Protein AF-A0A368XNZ1-F1 (afdb_monomer_lite)

Sequence (122 aa):
MHVYIKQGTYFLINVLLCTILFFIFSESITLVGFIDTIFYIGLLYFCIGLLWLVIRGQFFDVMVFSFRRVTSKMSKSKAWMERFEEKKLPSELTEKKTMQFFLIQGLLLLLLMLLLFIIYYS

InterPro domains:
  IPR025007 Domain of unknown function DUF3899 [PF13038] (35-116)

Secondary structure (DSSP, 8-state):
-HHHHHHHHHHHHHHHHHHHHHHHH-SS--HHHHHHHHHHHHHHHHHHHHHHHHHHTTHHHHHHHHHHHHHHHH---HHHHHHHHSSPPTTTTS-HHHHHHHHHHHHHHHHHHHHHHHHHH-

Radius of gyration: 21.12 Å; cha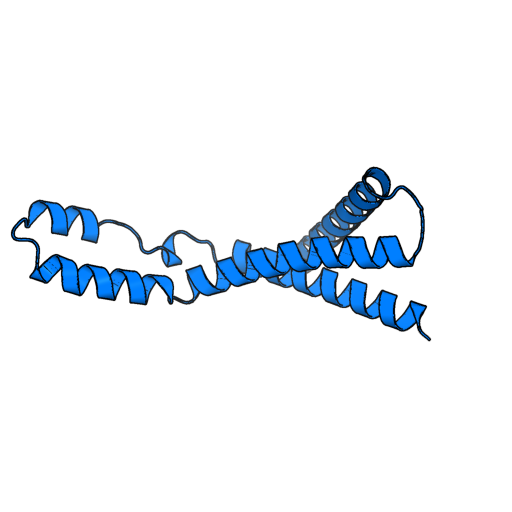ins: 1; bounding box: 46×32×63 Å

Organism: NCBI:txid930114

Structure (mmCIF, N/CA/C/O backbone):
data_AF-A0A368XNZ1-F1
#
_entry.id   AF-A0A368XNZ1-F1
#
loop_
_atom_site.group_PDB
_atom_site.id
_atom_site.type_symbol
_atom_site.label_atom_id
_atom_site.label_alt_id
_atom_site.label_comp_id
_atom_site.label_asym_id
_atom_site.label_entity_id
_atom_site.label_seq_id
_atom_site.pdbx_PDB_ins_code
_atom_site.Cartn_x
_atom_site.Cartn_y
_atom_site.Cartn_z
_atom_site.occupancy
_atom_site.B_iso_or_equiv
_atom_site.auth_seq_id
_atom_site.auth_comp_id
_atom_site.auth_asym_id
_atom_site.auth_atom_id
_atom_site.pdbx_PDB_model_num
ATOM 1 N N . MET A 1 1 ? -13.650 19.512 -12.803 1.00 46.53 1 MET A N 1
ATOM 2 C CA . MET A 1 1 ? -12.337 19.503 -13.493 1.00 46.53 1 MET A CA 1
ATOM 3 C C . MET A 1 1 ? -11.135 19.531 -12.533 1.00 46.53 1 MET A C 1
ATOM 5 O O . MET A 1 1 ? -10.233 18.729 -12.712 1.00 46.53 1 MET A O 1
ATOM 9 N N . HIS A 1 2 ? -11.133 20.340 -11.461 1.00 44.78 2 HIS A N 1
ATOM 10 C CA . HIS A 1 2 ? -9.990 20.462 -10.525 1.00 44.78 2 HIS A CA 1
ATOM 11 C C . HIS A 1 2 ? -9.580 19.198 -9.732 1.00 44.78 2 HIS A C 1
ATOM 13 O O . HIS A 1 2 ? -8.426 19.083 -9.324 1.00 44.78 2 HIS A O 1
ATOM 19 N N . VAL A 1 3 ? -10.493 18.249 -9.493 1.00 52.78 3 VAL A N 1
ATOM 20 C CA . VAL A 1 3 ? -10.201 17.037 -8.697 1.00 52.78 3 VAL A CA 1
ATOM 21 C C . VAL A 1 3 ? -9.351 16.024 -9.477 1.00 52.78 3 VAL A C 1
ATOM 23 O O . VAL A 1 3 ? -8.478 15.387 -8.893 1.00 52.78 3 VAL A O 1
ATOM 26 N N . TYR A 1 4 ? -9.538 15.930 -10.797 1.00 53.81 4 TYR A N 1
ATOM 27 C CA . TYR A 1 4 ? -8.815 14.979 -11.652 1.00 53.81 4 TYR A CA 1
ATOM 28 C C . TYR A 1 4 ? -7.344 15.364 -11.853 1.00 53.81 4 TYR A C 1
ATOM 30 O O . TYR A 1 4 ? -6.478 14.496 -11.836 1.00 53.81 4 TYR A O 1
ATOM 38 N N . ILE A 1 5 ? -7.043 16.666 -11.945 1.00 59.28 5 ILE A N 1
ATOM 39 C CA . ILE A 1 5 ? -5.665 17.171 -12.087 1.00 59.28 5 ILE A CA 1
ATOM 40 C C . ILE A 1 5 ? -4.825 16.801 -10.857 1.00 59.28 5 ILE A C 1
ATOM 42 O O . ILE A 1 5 ? -3.699 16.331 -10.998 1.00 59.28 5 ILE A O 1
ATOM 46 N N . LYS A 1 6 ? -5.401 16.922 -9.650 1.00 62.50 6 LYS A N 1
ATOM 47 C CA . LYS A 1 6 ? -4.722 16.503 -8.415 1.00 62.50 6 LYS A CA 1
ATOM 48 C C . LYS A 1 6 ? -4.453 14.996 -8.392 1.00 62.50 6 LYS A C 1
ATOM 50 O O . LYS A 1 6 ? -3.365 14.580 -8.007 1.00 62.50 6 LYS A O 1
ATOM 55 N N . GLN A 1 7 ? -5.401 14.168 -8.833 1.00 62.94 7 GLN A N 1
ATOM 56 C CA . GLN A 1 7 ? -5.198 12.714 -8.877 1.00 62.94 7 GLN A CA 1
ATOM 57 C C . GLN A 1 7 ? -4.104 12.292 -9.868 1.00 62.94 7 GLN A C 1
ATOM 59 O O . GLN A 1 7 ? -3.315 11.405 -9.541 1.00 62.94 7 GLN A O 1
ATOM 64 N N . GLY A 1 8 ? -3.995 12.975 -11.012 1.00 67.00 8 GLY A N 1
ATOM 65 C CA . GLY A 1 8 ? -2.906 12.766 -11.971 1.00 67.00 8 GLY A CA 1
ATOM 66 C C . GLY A 1 8 ? -1.530 13.118 -11.400 1.00 67.00 8 GLY A C 1
ATOM 67 O O . GLY A 1 8 ? -0.584 12.352 -11.564 1.00 67.00 8 GLY A O 1
ATOM 68 N N . THR A 1 9 ? -1.417 14.221 -10.649 1.00 74.12 9 THR A N 1
ATOM 69 C CA . THR A 1 9 ? -0.146 14.581 -9.994 1.00 74.12 9 THR A CA 1
ATOM 70 C C . THR A 1 9 ? 0.289 13.558 -8.948 1.00 74.12 9 THR A C 1
ATOM 72 O O . THR A 1 9 ? 1.465 13.218 -8.889 1.00 74.12 9 THR A O 1
ATOM 75 N N . TYR A 1 10 ? -0.642 13.005 -8.164 1.00 76.56 10 TYR A N 1
ATOM 76 C CA . TYR A 1 10 ? -0.309 11.947 -7.206 1.00 76.56 10 TYR A CA 1
ATOM 77 C C . TYR A 1 10 ? 0.124 10.651 -7.893 1.00 76.56 10 TYR A C 1
ATOM 79 O O . TYR A 1 10 ? 1.036 9.986 -7.413 1.00 76.56 10 TYR A O 1
ATOM 87 N N . PHE A 1 11 ? -0.489 10.321 -9.031 1.00 74.69 11 PHE A N 1
ATOM 88 C CA . PHE A 1 11 ? -0.077 9.171 -9.827 1.00 74.69 11 PHE A CA 1
ATOM 89 C C . PHE A 1 11 ? 1.345 9.340 -10.365 1.00 74.69 11 PHE A C 1
ATOM 91 O O . PHE A 1 11 ? 2.168 8.448 -10.196 1.00 74.69 11 PHE A O 1
ATOM 98 N N . LEU A 1 12 ? 1.675 10.512 -10.915 1.00 77.06 12 LEU A N 1
ATOM 99 C CA . LEU A 1 12 ? 3.034 10.820 -11.371 1.00 77.06 12 LEU A CA 1
ATOM 100 C C . LEU A 1 12 ? 4.068 10.742 -10.242 1.00 77.06 12 LEU A C 1
ATOM 102 O O . LEU A 1 12 ? 5.153 10.210 -10.456 1.00 77.06 12 LEU A O 1
ATOM 106 N N . ILE A 1 13 ? 3.730 11.221 -9.042 1.00 83.12 13 ILE A N 1
ATOM 107 C CA . ILE A 1 13 ? 4.599 11.099 -7.862 1.00 83.12 13 ILE A CA 1
ATOM 108 C C . ILE A 1 13 ? 4.797 9.627 -7.487 1.00 83.12 13 ILE A C 1
ATOM 110 O O . ILE A 1 13 ? 5.926 9.224 -7.232 1.00 83.12 13 ILE A O 1
ATOM 114 N N . ASN A 1 14 ? 3.734 8.816 -7.484 1.00 77.25 14 ASN A N 1
ATOM 115 C CA . ASN A 1 14 ? 3.837 7.382 -7.203 1.00 77.25 14 ASN A CA 1
ATOM 116 C C . ASN A 1 14 ? 4.692 6.657 -8.244 1.00 77.25 14 ASN A C 1
ATOM 118 O O . ASN A 1 14 ? 5.532 5.844 -7.872 1.00 77.25 14 ASN A O 1
ATOM 122 N N . VAL A 1 15 ? 4.530 6.978 -9.529 1.00 77.50 15 VAL A N 1
ATOM 123 C CA . VAL A 1 15 ? 5.355 6.416 -10.605 1.00 77.50 15 VAL A CA 1
ATOM 124 C C . VAL A 1 15 ? 6.817 6.826 -10.431 1.00 77.50 15 VAL A C 1
ATOM 126 O O . VAL A 1 15 ? 7.687 5.966 -10.476 1.00 77.50 15 VAL A O 1
ATOM 129 N N . LEU A 1 16 ? 7.103 8.102 -10.151 1.00 84.31 16 LEU A N 1
ATOM 130 C CA . LEU A 1 16 ? 8.459 8.571 -9.843 1.00 84.31 16 LEU A CA 1
ATOM 131 C C . LEU A 1 16 ? 9.059 7.850 -8.632 1.00 84.31 16 LEU A C 1
ATOM 133 O O . LEU A 1 16 ? 10.208 7.423 -8.688 1.00 84.31 16 LEU A O 1
ATOM 137 N N . LEU A 1 17 ? 8.283 7.676 -7.561 1.00 80.81 17 LEU A N 1
ATOM 138 C CA . LEU A 1 17 ? 8.710 6.956 -6.364 1.00 80.81 17 LEU A CA 1
ATOM 139 C C . LEU A 1 17 ? 9.023 5.488 -6.683 1.00 80.81 17 LEU A C 1
ATOM 141 O O . LEU A 1 17 ? 10.053 4.983 -6.248 1.00 80.81 17 LEU A O 1
ATOM 145 N N . CYS A 1 18 ? 8.179 4.823 -7.477 1.00 75.12 18 CYS A N 1
ATOM 146 C CA . CYS A 1 18 ? 8.417 3.453 -7.934 1.00 75.12 18 CYS A CA 1
ATOM 147 C C . CYS A 1 18 ? 9.692 3.360 -8.776 1.00 75.12 18 CYS A C 1
ATOM 149 O O . CYS A 1 18 ? 10.482 2.444 -8.576 1.00 75.12 18 CYS A O 1
ATOM 151 N N . THR A 1 19 ? 9.931 4.324 -9.666 1.00 76.00 19 THR A N 1
ATOM 152 C CA . THR A 1 19 ? 11.151 4.390 -10.482 1.00 76.00 19 THR A CA 1
ATOM 153 C C . THR A 1 19 ? 12.400 4.595 -9.627 1.00 76.00 19 THR A C 1
ATOM 155 O O . THR A 1 19 ? 13.410 3.936 -9.857 1.00 76.00 19 THR A O 1
ATOM 158 N N . ILE A 1 20 ? 12.338 5.459 -8.610 1.00 81.31 20 ILE A N 1
ATOM 159 C CA . ILE A 1 20 ? 13.445 5.671 -7.666 1.00 81.31 20 ILE A CA 1
ATOM 160 C C . ILE A 1 20 ? 13.707 4.398 -6.854 1.00 81.31 20 ILE A C 1
ATOM 162 O O . ILE A 1 20 ? 14.854 3.979 -6.727 1.00 81.31 20 ILE A O 1
ATOM 166 N N . LEU A 1 21 ? 12.655 3.756 -6.336 1.00 75.81 21 LEU A N 1
ATOM 167 C CA . LEU A 1 21 ? 12.774 2.498 -5.596 1.00 75.81 21 LEU A CA 1
ATOM 168 C C . LEU A 1 21 ? 13.353 1.386 -6.473 1.00 75.81 21 LEU A C 1
ATOM 170 O O . LEU A 1 21 ? 14.256 0.684 -6.032 1.00 75.81 21 LEU A O 1
ATOM 174 N N . PHE A 1 22 ? 12.913 1.270 -7.725 1.00 75.00 22 PHE A N 1
ATOM 175 C CA . PHE A 1 22 ? 13.497 0.334 -8.681 1.00 75.00 22 PHE A CA 1
ATOM 176 C C . PHE A 1 22 ? 14.999 0.569 -8.860 1.00 75.00 22 PHE A C 1
ATOM 178 O O . PHE A 1 22 ? 15.777 -0.375 -8.797 1.00 75.00 22 PHE A O 1
ATOM 185 N N . PHE A 1 23 ? 15.417 1.825 -9.015 1.00 72.44 23 PHE A N 1
ATOM 186 C CA . PHE A 1 23 ? 16.826 2.162 -9.209 1.00 72.44 23 PHE A CA 1
ATOM 187 C C . PHE A 1 23 ? 17.697 1.876 -7.973 1.00 72.44 23 PHE A C 1
ATOM 189 O O . PHE A 1 23 ? 18.887 1.619 -8.111 1.00 72.44 23 PHE A O 1
ATOM 196 N N . ILE A 1 24 ? 17.115 1.914 -6.769 1.00 75.94 24 ILE A N 1
ATOM 197 C CA . ILE A 1 24 ? 17.816 1.606 -5.512 1.00 75.94 24 ILE A CA 1
ATOM 198 C C . ILE A 1 24 ? 17.902 0.093 -5.269 1.00 75.94 24 ILE A C 1
ATOM 200 O O . ILE A 1 24 ? 18.926 -0.386 -4.791 1.00 75.94 24 ILE A O 1
ATOM 204 N N . PHE A 1 25 ? 16.828 -0.650 -5.550 1.00 72.62 25 PHE A N 1
ATOM 205 C CA . PHE A 1 25 ? 16.717 -2.068 -5.193 1.00 72.62 25 PHE A CA 1
ATOM 206 C C . PHE A 1 25 ? 17.118 -3.034 -6.311 1.00 72.62 25 PHE A C 1
ATOM 208 O O . PHE A 1 25 ? 17.364 -4.205 -6.029 1.00 72.62 25 PHE A O 1
ATOM 215 N N . SER A 1 26 ? 17.163 -2.592 -7.569 1.00 71.19 26 SER A N 1
ATOM 216 C CA . SER A 1 26 ? 17.471 -3.477 -8.688 1.00 71.19 26 SER A CA 1
ATOM 217 C C . SER A 1 26 ? 18.966 -3.490 -8.998 1.00 71.19 26 SER A C 1
ATOM 219 O O . SER A 1 26 ? 19.532 -2.492 -9.434 1.00 71.19 26 SER A O 1
ATOM 221 N N . GLU A 1 27 ? 19.602 -4.649 -8.817 1.00 67.62 27 GLU A N 1
ATOM 222 C CA . GLU A 1 27 ? 21.007 -4.876 -9.191 1.00 67.62 27 GLU A CA 1
ATOM 223 C C . GLU A 1 27 ? 21.214 -4.919 -10.715 1.00 67.62 27 GLU A C 1
ATOM 225 O O . GLU A 1 27 ? 22.323 -4.699 -11.201 1.00 67.62 27 GLU A O 1
ATOM 230 N N . SER A 1 28 ? 20.154 -5.185 -11.488 1.00 71.44 28 SER A N 1
ATOM 231 C CA . SER A 1 28 ? 20.207 -5.239 -12.950 1.00 71.44 28 SER A CA 1
ATOM 232 C C . SER A 1 28 ? 19.045 -4.473 -13.576 1.00 71.44 28 SER A C 1
ATOM 234 O O . SER A 1 28 ? 17.873 -4.766 -13.346 1.00 71.44 28 SER A O 1
ATOM 236 N N . ILE A 1 29 ? 19.375 -3.487 -14.413 1.00 75.88 29 ILE A N 1
ATOM 237 C CA . ILE A 1 29 ? 18.390 -2.647 -15.102 1.00 75.88 29 ILE A CA 1
ATOM 238 C C . ILE A 1 29 ? 17.799 -3.450 -16.265 1.00 75.88 29 ILE A C 1
ATOM 240 O O . ILE A 1 29 ? 18.213 -3.327 -17.417 1.00 75.88 29 ILE A O 1
ATOM 244 N N . THR A 1 30 ? 16.842 -4.316 -15.948 1.00 82.75 30 THR A N 1
ATOM 245 C CA . THR A 1 30 ? 16.062 -5.078 -16.925 1.00 82.75 30 THR A CA 1
ATOM 246 C C . THR A 1 30 ? 14.630 -4.563 -16.966 1.00 82.75 30 THR A C 1
ATOM 248 O O . THR A 1 30 ? 14.062 -4.163 -15.948 1.00 82.75 30 THR A O 1
ATOM 251 N N . LEU A 1 31 ? 14.024 -4.581 -18.156 1.00 75.56 31 LEU A N 1
ATOM 252 C CA . LEU A 1 31 ? 12.637 -4.142 -18.327 1.00 75.56 31 LEU A CA 1
ATOM 253 C C . LEU A 1 31 ? 11.667 -5.020 -17.518 1.00 75.56 31 LEU A C 1
ATOM 255 O O . LEU A 1 31 ? 10.706 -4.512 -16.950 1.00 75.56 31 LEU A O 1
ATOM 259 N N . VAL A 1 32 ? 11.974 -6.315 -17.396 1.00 82.31 32 VAL A N 1
ATOM 260 C CA . VAL A 1 32 ? 11.225 -7.266 -16.561 1.00 82.31 32 VAL A CA 1
ATOM 261 C C . VAL A 1 32 ? 11.319 -6.891 -15.081 1.00 82.31 32 VAL A C 1
ATOM 263 O O . VAL A 1 32 ? 10.291 -6.790 -14.421 1.00 82.31 32 VAL A O 1
ATOM 266 N N . GLY A 1 33 ? 12.515 -6.565 -14.577 1.00 79.19 33 GLY A N 1
ATOM 267 C CA . GLY A 1 33 ? 12.679 -6.127 -13.187 1.00 79.19 33 GLY A CA 1
ATOM 268 C C . GLY A 1 33 ? 11.895 -4.850 -12.860 1.00 79.19 33 GLY A C 1
ATOM 269 O O . GLY A 1 33 ? 11.397 -4.688 -11.741 1.00 79.19 33 GLY A O 1
ATOM 270 N N . PHE A 1 34 ? 11.741 -3.949 -13.835 1.00 80.31 34 PHE A N 1
ATOM 271 C CA . PHE A 1 34 ? 10.925 -2.747 -13.670 1.00 80.31 34 PHE A CA 1
ATOM 272 C C . PHE A 1 34 ? 9.433 -3.085 -13.563 1.00 80.31 34 PHE A C 1
ATOM 274 O O . PHE A 1 34 ? 8.748 -2.574 -12.673 1.00 80.31 34 PHE A O 1
ATOM 281 N N . ILE A 1 35 ? 8.945 -3.988 -14.421 1.00 84.31 35 ILE A N 1
ATOM 282 C CA . ILE A 1 35 ? 7.566 -4.500 -14.386 1.00 84.31 35 ILE A CA 1
ATOM 283 C C . ILE A 1 35 ? 7.280 -5.162 -13.032 1.00 84.31 35 ILE A C 1
ATOM 285 O O . ILE A 1 35 ? 6.275 -4.834 -12.398 1.00 84.31 35 ILE A O 1
ATOM 289 N N . ASP A 1 36 ? 8.185 -6.017 -12.551 1.00 85.12 36 ASP A N 1
ATOM 290 C CA . ASP A 1 36 ? 8.051 -6.698 -11.259 1.00 85.12 36 ASP A CA 1
ATOM 291 C C . ASP A 1 36 ? 8.014 -5.704 -10.094 1.00 85.12 36 ASP A C 1
ATOM 293 O O . ASP A 1 36 ? 7.200 -5.827 -9.179 1.00 85.12 36 ASP A O 1
ATOM 297 N N . THR A 1 37 ? 8.841 -4.661 -10.132 1.00 84.06 37 THR A N 1
ATOM 298 C CA . THR A 1 37 ? 8.870 -3.653 -9.063 1.00 84.06 37 THR A CA 1
ATOM 299 C C . THR A 1 37 ? 7.576 -2.846 -9.007 1.00 84.06 37 THR A C 1
ATOM 301 O O . THR A 1 37 ? 7.015 -2.651 -7.924 1.00 84.06 37 THR A O 1
ATOM 304 N N . ILE A 1 38 ? 7.054 -2.424 -10.165 1.00 82.50 38 ILE A N 1
ATOM 305 C CA . ILE A 1 38 ? 5.744 -1.762 -10.236 1.00 82.50 38 ILE A CA 1
ATOM 306 C C . ILE A 1 38 ? 4.649 -2.715 -9.749 1.00 82.50 38 ILE A C 1
ATOM 308 O O . ILE A 1 38 ? 3.752 -2.277 -9.026 1.00 82.50 38 ILE A O 1
ATOM 312 N N . PHE A 1 39 ? 4.727 -4.005 -10.090 1.00 83.25 39 PHE A N 1
ATOM 313 C CA . PHE A 1 39 ? 3.776 -5.008 -9.621 1.00 83.25 39 PHE A CA 1
ATOM 314 C C . PHE A 1 39 ? 3.778 -5.131 -8.099 1.00 83.25 39 PHE A C 1
ATOM 316 O O . PHE A 1 39 ? 2.723 -4.985 -7.489 1.00 83.25 39 PHE A O 1
ATOM 323 N N . TYR A 1 40 ? 4.934 -5.352 -7.468 1.00 84.75 40 TYR A N 1
ATOM 324 C CA . TYR A 1 40 ? 5.012 -5.528 -6.016 1.00 84.75 40 TYR A CA 1
ATOM 325 C C . TYR A 1 40 ? 4.533 -4.288 -5.258 1.00 84.75 40 TYR A C 1
ATOM 327 O O . TYR A 1 40 ? 3.771 -4.411 -4.296 1.00 84.75 40 TYR A O 1
ATOM 335 N N . ILE A 1 41 ? 4.920 -3.091 -5.709 1.00 84.06 41 ILE A N 1
ATOM 336 C CA . ILE A 1 41 ? 4.476 -1.840 -5.084 1.00 84.06 41 ILE A CA 1
ATOM 337 C C . ILE A 1 41 ? 2.974 -1.638 -5.315 1.00 84.06 41 ILE A C 1
ATOM 339 O O . ILE A 1 41 ? 2.233 -1.397 -4.361 1.00 84.06 41 ILE A O 1
ATOM 343 N N . GLY A 1 42 ? 2.498 -1.782 -6.553 1.00 82.00 42 GLY A N 1
ATOM 344 C CA . GLY A 1 42 ? 1.083 -1.654 -6.901 1.00 82.00 42 GLY A CA 1
ATOM 345 C C . GLY A 1 42 ? 0.201 -2.642 -6.137 1.00 82.00 42 GLY A C 1
ATOM 346 O O . GLY A 1 42 ? -0.836 -2.252 -5.601 1.00 82.00 42 GLY A O 1
ATOM 347 N N . LEU A 1 43 ? 0.648 -3.893 -6.004 1.00 83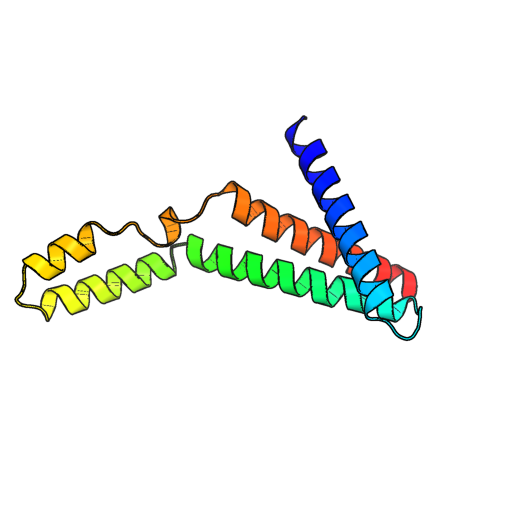.56 43 LEU A N 1
ATOM 348 C CA . LEU A 1 43 ? -0.020 -4.941 -5.238 1.00 83.56 43 LEU A CA 1
ATOM 349 C C . LEU A 1 43 ? -0.081 -4.594 -3.749 1.00 83.56 43 LEU A C 1
ATOM 351 O O . LEU A 1 43 ? -1.134 -4.745 -3.137 1.00 83.56 43 LEU A O 1
ATOM 355 N N . LEU A 1 44 ? 1.004 -4.083 -3.165 1.00 84.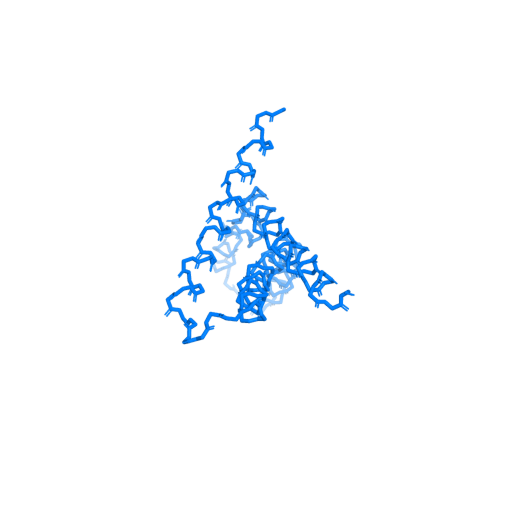75 44 LEU A N 1
ATOM 356 C CA . LEU A 1 44 ? 1.025 -3.655 -1.767 1.00 84.75 44 LEU A CA 1
ATOM 357 C C . LEU A 1 44 ? 0.033 -2.507 -1.525 1.00 84.75 44 LEU A C 1
ATOM 359 O O . LEU A 1 44 ? -0.784 -2.584 -0.604 1.00 84.75 44 LEU A O 1
ATOM 363 N N . TYR A 1 45 ? 0.042 -1.482 -2.383 1.00 79.81 45 TYR A N 1
ATOM 364 C CA . TYR A 1 45 ? -0.933 -0.385 -2.336 1.00 79.81 45 TYR A CA 1
ATOM 365 C C . TYR A 1 45 ? -2.372 -0.891 -2.482 1.00 79.81 45 TYR A C 1
ATOM 367 O O . TYR A 1 45 ? -3.261 -0.460 -1.741 1.00 79.81 45 TYR A O 1
ATOM 375 N N . PHE A 1 46 ? -2.602 -1.825 -3.405 1.00 80.44 46 PHE A N 1
ATOM 376 C CA . PHE A 1 46 ? -3.911 -2.418 -3.642 1.00 80.44 46 PHE A CA 1
ATOM 377 C C . PHE A 1 46 ? -4.394 -3.233 -2.439 1.00 80.4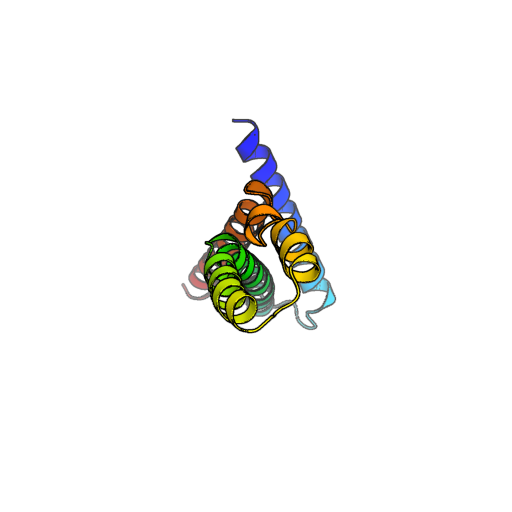4 46 PHE A C 1
ATOM 379 O O . PHE A 1 46 ? -5.516 -3.024 -1.987 1.00 80.44 46 PHE A O 1
ATOM 386 N N . CYS A 1 47 ? -3.546 -4.086 -1.860 1.00 83.62 47 CYS A N 1
ATOM 387 C CA . CYS A 1 47 ? -3.847 -4.854 -0.652 1.00 83.62 47 CYS A CA 1
ATOM 388 C C . CYS A 1 47 ? -4.185 -3.944 0.533 1.00 83.62 47 CYS A C 1
ATOM 390 O O . CYS A 1 47 ? -5.183 -4.181 1.211 1.00 83.62 47 CYS A O 1
ATOM 392 N N . ILE A 1 48 ? -3.418 -2.871 0.757 1.00 84.06 48 ILE A N 1
ATOM 393 C CA . ILE A 1 48 ? -3.728 -1.878 1.799 1.00 84.06 48 ILE A CA 1
ATOM 394 C C . ILE A 1 48 ? -5.079 -1.212 1.521 1.00 84.06 48 ILE A C 1
ATOM 396 O O . ILE A 1 48 ? -5.908 -1.103 2.424 1.00 84.06 48 ILE A O 1
ATOM 400 N N . GLY A 1 49 ? -5.336 -0.807 0.275 1.00 80.31 49 GLY A N 1
ATOM 401 C CA . GLY A 1 49 ? -6.626 -0.252 -0.129 1.00 80.31 49 GLY A CA 1
ATOM 402 C C . GLY A 1 49 ? -7.785 -1.227 0.098 1.00 80.31 49 GLY A C 1
ATOM 403 O O . GLY A 1 49 ? -8.855 -0.816 0.550 1.00 80.31 49 GLY A O 1
ATOM 404 N N . LEU A 1 50 ? -7.566 -2.519 -0.156 1.00 81.44 50 LEU A N 1
ATOM 405 C CA . LEU A 1 50 ? -8.551 -3.580 0.043 1.00 81.44 50 LEU A CA 1
ATOM 406 C C . LEU A 1 50 ? -8.825 -3.818 1.531 1.00 81.44 50 LEU A C 1
ATOM 408 O O . LEU A 1 50 ? -9.981 -3.881 1.935 1.00 81.44 50 LEU A O 1
ATOM 412 N N . LEU A 1 51 ? -7.783 -3.878 2.365 1.00 82.19 51 LEU A N 1
ATOM 413 C CA . LEU A 1 51 ? -7.926 -3.948 3.823 1.00 82.19 51 LEU A CA 1
ATOM 414 C C . LEU A 1 51 ? -8.736 -2.759 4.342 1.00 82.19 51 LEU A C 1
ATOM 416 O O . LEU A 1 51 ? -9.656 -2.930 5.141 1.00 82.19 51 LEU A O 1
ATOM 420 N N . TRP A 1 52 ? -8.460 -1.562 3.826 1.00 78.94 52 TRP A N 1
ATOM 421 C CA . TRP A 1 52 ? -9.213 -0.360 4.165 1.00 78.94 52 TRP A CA 1
ATOM 422 C C . TRP A 1 52 ? -10.680 -0.449 3.723 1.00 78.94 52 TRP A C 1
ATOM 424 O O . TRP A 1 52 ? -11.573 -0.026 4.461 1.00 78.94 52 TRP A O 1
ATOM 434 N N . LEU A 1 53 ? -10.948 -1.037 2.552 1.00 76.81 53 LEU A N 1
ATOM 435 C CA . LEU A 1 53 ? -12.300 -1.308 2.062 1.00 76.81 53 LEU A CA 1
ATOM 436 C C . LEU A 1 53 ? -13.050 -2.261 2.991 1.00 76.81 53 LEU A C 1
ATOM 438 O O . LEU A 1 53 ? -14.202 -1.987 3.316 1.00 76.81 53 LEU A O 1
ATOM 442 N N . VAL A 1 54 ? -12.409 -3.333 3.459 1.00 78.69 54 VAL A N 1
ATOM 443 C CA . VAL A 1 54 ? -13.025 -4.296 4.387 1.00 78.69 54 VAL A CA 1
ATOM 444 C C . VAL A 1 54 ? -13.296 -3.650 5.750 1.00 78.69 54 VAL A C 1
ATOM 446 O O . VAL A 1 54 ? -14.389 -3.813 6.293 1.00 78.69 54 VAL A O 1
ATOM 449 N N . ILE A 1 55 ? -12.355 -2.858 6.280 1.00 75.19 55 ILE A N 1
ATOM 450 C CA . ILE A 1 55 ? -12.535 -2.092 7.530 1.00 75.19 55 ILE A CA 1
ATOM 451 C C . ILE A 1 55 ? -13.733 -1.150 7.424 1.00 75.19 55 ILE A C 1
ATOM 453 O O . ILE A 1 55 ? -14.556 -1.068 8.336 1.00 75.19 55 ILE A O 1
ATOM 457 N N . ARG A 1 56 ? -13.864 -0.470 6.287 1.00 70.44 56 ARG A N 1
ATOM 458 C CA . ARG A 1 56 ? -14.928 0.506 6.071 1.00 70.44 56 ARG A CA 1
ATOM 459 C C . ARG A 1 56 ? -16.264 -0.105 5.662 1.00 70.44 56 ARG A C 1
ATOM 461 O O . ARG A 1 56 ? -17.302 0.488 5.939 1.00 70.44 56 ARG A O 1
ATOM 468 N N . GLY A 1 57 ? -16.263 -1.263 5.010 1.00 71.56 57 GLY A N 1
ATOM 469 C CA . GLY A 1 57 ? -17.452 -1.958 4.511 1.00 71.56 57 GLY A CA 1
ATOM 470 C C . GLY A 1 57 ? -18.383 -2.478 5.608 1.00 71.56 57 GLY A C 1
ATOM 471 O O . GLY A 1 57 ? -19.189 -3.359 5.344 1.00 71.56 57 GLY A O 1
ATOM 472 N N . GLN A 1 58 ? -18.246 -1.974 6.839 1.00 69.81 58 GLN A N 1
ATOM 473 C CA . GLN A 1 58 ? -18.993 -2.359 8.032 1.00 69.81 58 GLN A CA 1
ATOM 474 C C . GLN A 1 58 ? -18.817 -3.830 8.435 1.00 69.81 58 GLN A C 1
ATOM 476 O O . GLN A 1 58 ? -19.439 -4.280 9.391 1.00 69.81 58 GLN A O 1
ATOM 481 N N . PHE A 1 59 ? -17.917 -4.576 7.783 1.00 76.31 59 PHE A N 1
ATOM 482 C CA . PHE A 1 59 ? -17.591 -5.954 8.152 1.00 76.31 59 PHE A CA 1
ATOM 483 C C . PHE A 1 59 ? -17.100 -6.032 9.604 1.00 76.31 59 PHE A C 1
ATOM 485 O O . PHE A 1 59 ? -17.567 -6.847 10.400 1.00 76.31 59 PHE A O 1
ATOM 492 N N . PHE A 1 60 ? -16.212 -5.108 9.976 1.00 77.19 60 PHE A N 1
ATOM 493 C CA . PHE A 1 60 ? -15.736 -4.991 11.348 1.00 77.19 60 PHE A CA 1
ATOM 494 C C . PHE A 1 60 ? -16.792 -4.414 12.296 1.00 77.19 60 PHE A C 1
ATOM 496 O O . PHE A 1 60 ? -16.837 -4.836 13.449 1.00 77.19 60 PHE A O 1
ATOM 503 N N . ASP A 1 61 ? -17.684 -3.535 11.831 1.00 77.81 61 ASP A N 1
ATOM 504 C CA . ASP A 1 61 ? -18.791 -3.024 12.652 1.00 77.81 61 ASP A CA 1
ATOM 505 C C . ASP A 1 61 ? -19.748 -4.153 13.056 1.00 77.81 61 ASP A C 1
ATOM 507 O O . ASP A 1 61 ? -20.153 -4.234 14.214 1.00 77.81 61 ASP A O 1
ATOM 511 N N . VAL A 1 62 ? -20.066 -5.067 12.133 1.00 80.81 62 VAL A N 1
ATOM 512 C CA . VAL A 1 62 ? -20.909 -6.244 12.403 1.00 80.81 62 VAL A CA 1
ATOM 513 C C . VAL A 1 62 ? -20.238 -7.180 13.409 1.00 80.81 62 VAL A C 1
ATOM 515 O O . VAL A 1 62 ? -20.900 -7.671 14.330 1.00 80.81 62 VAL A O 1
ATOM 518 N N . MET A 1 63 ? -18.924 -7.402 13.290 1.00 81.38 63 MET A N 1
ATOM 519 C CA . MET A 1 63 ? -18.168 -8.160 14.293 1.00 81.38 63 MET A CA 1
ATOM 520 C C . MET A 1 63 ? -18.217 -7.480 15.662 1.00 81.38 63 MET A C 1
ATOM 522 O O . MET A 1 63 ? -18.597 -8.118 16.643 1.00 81.38 63 MET A O 1
ATOM 526 N N . VAL A 1 64 ? -17.896 -6.186 15.741 1.00 82.56 64 VAL A N 1
ATOM 527 C CA . VAL A 1 64 ? -17.911 -5.421 16.999 1.00 82.56 64 VAL A CA 1
ATOM 528 C C . VAL A 1 64 ? -19.305 -5.427 17.625 1.00 82.56 64 VAL A C 1
ATOM 530 O O . VAL A 1 64 ? -19.431 -5.634 18.831 1.00 82.56 64 VAL A O 1
ATOM 533 N N . PHE A 1 65 ? -20.361 -5.281 16.825 1.00 81.69 65 PHE A N 1
ATOM 534 C CA . PHE A 1 65 ? -21.743 -5.364 17.291 1.00 81.69 65 PHE A CA 1
ATOM 535 C C . PHE A 1 65 ? -22.080 -6.750 17.858 1.00 81.69 65 PHE A C 1
ATOM 537 O O . PHE A 1 65 ? -22.690 -6.858 18.925 1.00 81.69 65 PHE A O 1
ATOM 544 N N . SER A 1 66 ? -21.631 -7.814 17.191 1.00 83.69 66 SER A N 1
ATOM 545 C CA . SER A 1 66 ? -21.823 -9.196 17.645 1.00 83.69 66 SER A CA 1
ATOM 546 C C . SER A 1 66 ? -21.112 -9.450 18.976 1.00 83.69 66 SER A C 1
ATOM 548 O O . SER A 1 66 ? -21.732 -9.943 19.920 1.00 83.69 66 SER A O 1
ATOM 550 N N . PHE A 1 67 ? -19.851 -9.024 19.101 1.00 83.69 67 PHE A N 1
ATOM 551 C CA . PHE A 1 67 ? -19.103 -9.097 20.357 1.00 83.69 67 PHE A CA 1
ATOM 552 C C . PHE A 1 67 ? -19.766 -8.271 21.463 1.00 83.69 67 PHE A C 1
ATOM 554 O O . PHE A 1 67 ? -19.948 -8.769 22.571 1.00 83.69 67 PHE A O 1
ATOM 561 N N . ARG A 1 68 ? -20.216 -7.045 21.169 1.00 79.12 68 ARG A N 1
ATOM 562 C CA . ARG A 1 68 ? -20.921 -6.182 22.132 1.00 79.12 68 ARG A CA 1
ATOM 563 C C . ARG A 1 68 ? -22.214 -6.829 22.629 1.00 79.12 68 ARG A C 1
ATOM 565 O O . ARG A 1 68 ? -22.506 -6.777 23.824 1.00 79.12 68 ARG A O 1
ATOM 572 N N . ARG A 1 69 ? -22.963 -7.514 21.763 1.00 80.19 69 ARG A N 1
ATOM 573 C CA . ARG A 1 69 ? -24.183 -8.250 22.142 1.00 80.19 69 ARG A CA 1
ATOM 574 C C . ARG A 1 69 ? -23.904 -9.459 23.041 1.00 80.19 69 ARG A C 1
ATOM 576 O O . ARG A 1 69 ? -24.732 -9.776 23.891 1.00 80.19 69 ARG A O 1
ATOM 583 N N . VAL A 1 70 ? -22.766 -10.129 22.878 1.00 83.19 70 VAL A N 1
ATOM 584 C CA . VAL A 1 70 ? -22.377 -11.262 23.735 1.00 83.19 70 VAL A CA 1
ATOM 585 C C . VAL A 1 70 ? -21.836 -10.764 25.077 1.00 83.19 70 VAL A C 1
ATOM 587 O O . VAL A 1 70 ? -22.312 -11.188 26.129 1.00 83.19 70 VAL A O 1
ATOM 590 N N . THR A 1 71 ? -20.919 -9.796 25.062 1.00 76.00 71 THR A N 1
ATOM 591 C CA . THR A 1 71 ? -20.304 -9.240 26.277 1.00 76.00 71 THR A CA 1
ATOM 592 C C . THR A 1 71 ? -21.316 -8.510 27.158 1.00 76.00 71 THR A C 1
ATOM 594 O O . THR A 1 71 ? -21.258 -8.631 28.378 1.00 76.00 71 THR A O 1
ATOM 597 N N . SER A 1 72 ? -22.294 -7.815 26.569 1.00 72.88 72 SER A N 1
ATOM 598 C CA . SER A 1 72 ? -23.382 -7.157 27.315 1.00 72.88 72 SER A CA 1
ATOM 599 C C . SER A 1 72 ? -24.281 -8.127 28.078 1.00 72.88 72 SER A C 1
ATOM 601 O O . SER A 1 72 ? -24.800 -7.775 29.132 1.00 72.88 72 SER A O 1
ATOM 603 N N . LYS A 1 73 ? -24.443 -9.360 27.584 1.00 75.19 73 LYS A N 1
ATOM 604 C CA . LYS A 1 73 ? -25.172 -10.419 28.295 1.00 75.19 73 LYS A CA 1
ATOM 605 C C . LYS A 1 73 ? -24.332 -11.095 29.378 1.00 75.19 73 LYS A C 1
ATOM 607 O O . LYS A 1 73 ? -24.893 -11.656 30.312 1.00 75.19 73 LYS A O 1
ATOM 612 N N . MET A 1 74 ? -23.008 -11.063 29.242 1.00 73.00 74 MET A N 1
ATOM 613 C CA . MET A 1 74 ? -22.075 -11.763 30.127 1.00 73.00 74 MET A CA 1
ATOM 614 C C . MET A 1 74 ? -21.528 -10.865 31.254 1.00 73.00 74 MET A C 1
ATOM 616 O O . MET A 1 74 ? -21.165 -11.361 32.318 1.00 73.00 74 MET A O 1
ATOM 620 N N . SER A 1 75 ? -21.497 -9.543 31.057 1.00 66.62 75 SER A N 1
ATOM 621 C CA . SER A 1 75 ? -21.005 -8.565 32.034 1.00 66.62 75 SER A CA 1
ATOM 622 C C . SER A 1 75 ? -22.129 -7.999 32.908 1.00 66.62 75 SER A C 1
ATOM 624 O O . SER A 1 75 ? -23.120 -7.480 32.405 1.00 66.62 75 SER A O 1
ATOM 626 N N . LYS A 1 76 ? -21.949 -8.022 34.237 1.00 65.50 76 LYS A N 1
ATOM 627 C CA . LYS A 1 76 ? -22.850 -7.364 35.210 1.00 65.50 76 LYS A CA 1
ATOM 628 C C . LYS A 1 76 ? -22.548 -5.870 35.423 1.00 65.50 76 LYS A C 1
ATOM 630 O O . LYS A 1 76 ? -23.303 -5.193 36.117 1.00 65.50 76 LYS A O 1
ATOM 635 N N . SER A 1 77 ? -21.449 -5.345 34.874 1.00 69.75 77 SER A N 1
ATOM 636 C CA . SER A 1 77 ? -21.000 -3.971 35.135 1.00 69.75 77 SER A CA 1
ATOM 637 C C . SER A 1 77 ? -21.523 -2.991 34.080 1.00 69.75 77 SER A C 1
ATOM 639 O O . SER A 1 77 ? -20.976 -2.902 32.979 1.00 69.75 77 SER A O 1
ATOM 641 N N . LYS A 1 78 ? -22.566 -2.223 34.433 1.00 67.19 78 LYS A N 1
ATOM 642 C CA . LYS A 1 78 ? -23.130 -1.144 33.595 1.00 67.19 78 LYS A CA 1
ATOM 643 C C . LYS A 1 78 ? -22.093 -0.080 33.206 1.00 67.19 78 LYS A C 1
ATOM 645 O O . LYS A 1 78 ? -22.096 0.374 32.069 1.00 67.19 78 LYS A O 1
ATOM 650 N N . ALA A 1 79 ? -21.164 0.246 34.105 1.00 68.56 79 ALA A N 1
ATOM 651 C CA . ALA A 1 79 ? -20.146 1.273 33.870 1.00 68.56 79 ALA A CA 1
ATOM 652 C C . ALA A 1 79 ? -19.130 0.890 32.773 1.00 68.56 79 ALA A C 1
ATOM 654 O O . ALA A 1 79 ? -18.630 1.747 32.048 1.00 68.56 79 ALA A O 1
ATOM 655 N N . TRP A 1 80 ? -18.828 -0.406 32.621 1.00 66.56 80 TRP A N 1
ATOM 656 C CA . TRP A 1 80 ? -17.978 -0.894 31.525 1.00 66.56 80 TRP A CA 1
ATOM 657 C C . TRP A 1 80 ? -18.705 -0.892 30.179 1.00 66.56 80 TRP A C 1
ATOM 659 O O . TRP A 1 80 ? -18.068 -0.698 29.145 1.00 66.56 80 TRP A O 1
ATOM 669 N N . MET A 1 81 ? -20.023 -1.101 30.202 1.00 68.00 81 MET A N 1
ATOM 670 C CA . MET A 1 81 ? -20.869 -1.052 29.014 1.00 68.00 81 MET A CA 1
ATOM 671 C C . MET A 1 81 ? -20.939 0.366 28.445 1.00 68.00 81 MET A C 1
ATOM 673 O O . MET A 1 81 ? -20.587 0.533 27.283 1.00 68.00 81 MET A O 1
ATOM 677 N N . GLU A 1 82 ? -21.274 1.378 29.257 1.00 68.00 82 GLU A N 1
ATOM 678 C CA . GLU A 1 82 ? -21.363 2.789 28.821 1.00 68.00 82 GLU A CA 1
ATOM 679 C C . GLU A 1 82 ? -20.073 3.278 28.142 1.00 68.00 82 GLU A C 1
ATOM 681 O O . GLU A 1 82 ? -20.115 3.790 27.026 1.00 68.00 82 GLU A O 1
ATOM 686 N N . ARG A 1 83 ? -18.899 2.996 28.727 1.00 69.12 83 ARG A N 1
ATOM 687 C CA . ARG A 1 83 ? -17.597 3.339 28.117 1.00 69.12 83 ARG A CA 1
ATOM 688 C C . ARG A 1 83 ? -17.330 2.666 26.769 1.00 69.12 83 ARG A C 1
ATOM 690 O O . ARG A 1 83 ? -16.562 3.188 25.962 1.00 69.12 83 ARG A O 1
ATOM 697 N N . PHE A 1 84 ? -17.882 1.477 26.546 1.00 66.62 84 PHE A N 1
ATOM 698 C CA . PHE A 1 84 ? -17.763 0.772 25.270 1.00 66.62 84 PHE A CA 1
ATOM 699 C C . PHE A 1 84 ? -18.765 1.293 24.234 1.00 66.62 84 PHE A C 1
ATOM 701 O O . PHE A 1 84 ? -18.490 1.194 23.039 1.00 66.62 84 PHE A O 1
ATOM 708 N N . GLU A 1 85 ? -19.901 1.846 24.669 1.00 70.00 85 GLU A N 1
ATOM 709 C CA . GLU A 1 85 ? -20.907 2.446 23.786 1.00 70.00 85 GLU A CA 1
ATOM 710 C C . GLU A 1 85 ? -20.455 3.789 23.208 1.00 70.00 85 GLU A C 1
ATOM 712 O O . GLU A 1 85 ? -20.770 4.082 22.058 1.00 70.00 85 GLU A O 1
ATOM 717 N N . GLU A 1 86 ? -19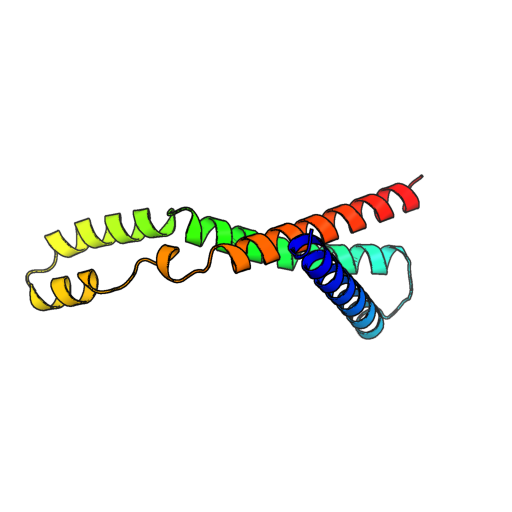.673 4.559 23.967 1.00 70.62 86 GLU A N 1
ATOM 718 C CA . GLU A 1 86 ? -19.144 5.869 23.561 1.00 70.62 86 GLU A CA 1
ATOM 719 C C . GLU A 1 86 ? -18.006 5.797 22.525 1.00 70.62 86 GLU A C 1
ATOM 721 O O . GLU A 1 86 ? -17.623 6.814 21.938 1.00 70.62 86 GLU A O 1
ATOM 726 N N . LYS A 1 87 ? -17.434 4.611 22.272 1.00 75.31 87 LYS A N 1
ATOM 727 C CA . LYS A 1 87 ? -16.372 4.458 21.269 1.00 75.31 87 LYS A CA 1
ATOM 728 C C . LYS A 1 87 ? -16.947 4.475 19.854 1.00 75.31 87 LYS A C 1
ATOM 730 O O . LYS A 1 87 ? -17.795 3.657 19.508 1.00 75.31 87 LYS A O 1
ATOM 735 N N . LYS A 1 88 ? -16.400 5.365 19.020 1.00 71.69 88 LYS A N 1
ATOM 736 C CA . LYS A 1 88 ? -16.685 5.430 17.579 1.00 7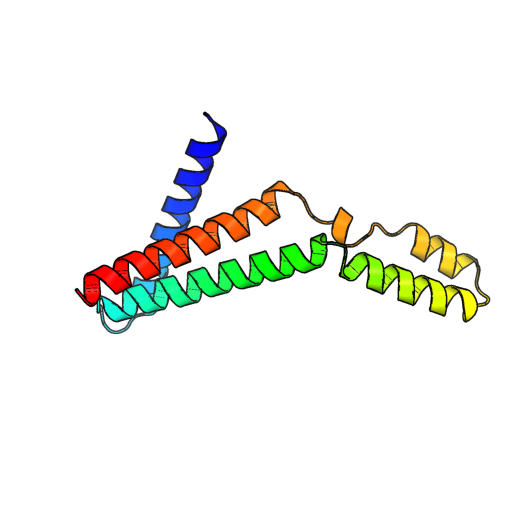1.69 88 LYS A CA 1
ATOM 737 C C . LYS A 1 88 ? -16.407 4.093 16.897 1.00 71.69 88 LYS A C 1
ATOM 739 O O . LYS A 1 88 ? -15.446 3.398 17.244 1.00 71.69 88 LYS A O 1
ATOM 744 N N . LEU A 1 89 ? -17.231 3.763 15.909 1.00 71.06 89 LEU A N 1
ATOM 745 C CA . LEU A 1 89 ? -17.094 2.530 15.139 1.00 71.06 89 LEU A CA 1
ATOM 746 C C . LEU A 1 89 ? -15.832 2.578 14.260 1.00 71.06 89 LEU A C 1
ATOM 748 O O . LEU A 1 89 ? -15.449 3.652 13.790 1.00 71.06 89 LEU A O 1
ATOM 752 N N . PRO A 1 90 ? -15.178 1.434 13.996 1.00 68.44 90 PRO A N 1
ATOM 753 C CA . PRO A 1 90 ? -13.994 1.394 13.140 1.00 68.44 90 PRO A CA 1
ATOM 754 C C . PRO A 1 90 ? -14.254 1.953 11.731 1.00 68.44 90 PRO A C 1
ATOM 756 O O . PRO A 1 90 ? -13.362 2.571 11.146 1.00 68.44 90 PRO A O 1
ATOM 759 N N . SER A 1 91 ? -15.478 1.836 11.208 1.00 68.81 91 SER A N 1
ATOM 760 C CA . SER A 1 91 ? -15.875 2.472 9.945 1.00 68.81 91 SER A CA 1
ATOM 761 C C . SER A 1 91 ? -15.916 4.010 10.000 1.00 68.81 91 SER A C 1
ATOM 763 O O . SER A 1 91 ? -15.618 4.663 8.995 1.00 68.81 91 SER A O 1
ATOM 765 N N . GLU A 1 92 ? -16.218 4.600 11.162 1.00 69.50 92 GLU A N 1
ATOM 766 C CA . GLU A 1 92 ? -16.304 6.052 11.398 1.00 69.50 92 GLU A CA 1
ATOM 767 C C . GLU A 1 92 ? -14.939 6.708 11.623 1.00 69.50 92 GLU A C 1
ATOM 769 O O . GLU A 1 92 ? -14.796 7.920 11.463 1.00 69.50 92 GLU A O 1
ATOM 774 N N . LEU A 1 93 ? -13.921 5.916 11.962 1.00 72.06 93 LEU A N 1
ATOM 775 C CA . LEU A 1 93 ? -12.549 6.394 12.153 1.00 72.06 93 LEU A CA 1
ATOM 776 C C . LEU A 1 93 ? -11.833 6.709 10.830 1.00 72.06 93 LEU A C 1
ATOM 778 O O . LEU A 1 93 ? -10.720 7.229 10.845 1.00 72.06 93 LEU A O 1
ATOM 782 N N . THR A 1 94 ? -12.436 6.388 9.682 1.00 64.75 94 THR A N 1
ATOM 783 C CA . THR A 1 94 ? -11.753 6.447 8.384 1.00 64.75 94 THR A CA 1
ATOM 784 C C . THR A 1 94 ? -12.435 7.399 7.404 1.00 64.75 94 THR A C 1
ATOM 786 O O . THR A 1 94 ? -13.641 7.340 7.176 1.00 64.75 94 THR A O 1
ATOM 789 N N . GLU A 1 95 ? -11.677 8.271 6.736 1.00 69.25 95 GLU A N 1
ATOM 790 C CA . GLU A 1 95 ? -12.223 9.216 5.749 1.00 69.25 95 GLU A CA 1
ATOM 791 C C . GLU A 1 95 ? -12.462 8.566 4.372 1.00 69.25 95 GLU A C 1
ATOM 793 O O . GLU A 1 95 ? -11.647 7.774 3.898 1.00 69.25 95 GLU A O 1
ATOM 798 N N . LYS A 1 96 ? -13.599 8.869 3.712 1.00 66.62 96 LYS A N 1
ATOM 799 C CA . LYS A 1 96 ? -14.014 8.290 2.399 1.00 66.62 96 LYS A CA 1
ATOM 800 C C . LYS A 1 96 ? -12.989 8.550 1.298 1.00 66.62 96 LYS A C 1
ATOM 802 O O . LYS A 1 96 ? -12.717 7.671 0.484 1.00 66.62 96 LYS A O 1
ATOM 807 N N . LYS A 1 97 ? -12.400 9.745 1.308 1.00 68.94 97 LYS A N 1
ATOM 808 C CA . LYS A 1 97 ? -11.462 10.199 0.279 1.00 68.94 97 LYS A CA 1
ATOM 809 C C . LYS A 1 97 ? -10.131 9.451 0.316 1.00 68.94 97 LYS A C 1
ATOM 811 O O . LYS A 1 97 ? -9.630 9.087 -0.742 1.00 68.94 97 LYS A O 1
ATOM 816 N N . THR A 1 98 ? -9.591 9.182 1.503 1.00 67.31 98 THR A N 1
ATOM 817 C CA . THR A 1 98 ? -8.288 8.516 1.656 1.00 67.31 98 THR A CA 1
ATOM 818 C C . THR A 1 98 ? -8.340 7.066 1.181 1.00 67.31 98 THR A C 1
ATOM 820 O O . THR A 1 98 ? -7.468 6.634 0.439 1.00 67.31 98 THR A O 1
ATOM 823 N N . MET A 1 99 ? -9.414 6.336 1.495 1.00 69.94 99 MET A N 1
ATOM 824 C CA . MET A 1 99 ? -9.604 4.962 1.010 1.00 69.94 99 MET A CA 1
ATOM 825 C C . MET A 1 99 ? -9.671 4.893 -0.525 1.00 69.94 99 MET A C 1
ATOM 827 O O . MET A 1 99 ? -8.973 4.092 -1.145 1.00 69.94 99 MET A O 1
ATOM 831 N N . GLN A 1 100 ? -10.509 5.732 -1.146 1.00 72.12 100 GLN A N 1
ATOM 832 C CA . GLN A 1 100 ? -10.652 5.753 -2.606 1.00 72.12 100 GLN A CA 1
ATOM 833 C C . GLN A 1 100 ? -9.338 6.129 -3.292 1.00 72.12 100 GLN A C 1
ATOM 835 O O . GLN A 1 100 ? -9.018 5.574 -4.338 1.00 72.12 100 GLN A O 1
ATOM 840 N N . PHE A 1 101 ? -8.559 7.025 -2.684 1.00 73.62 101 PHE A N 1
ATOM 841 C CA . PHE A 1 101 ? -7.240 7.393 -3.178 1.00 73.62 101 PHE A CA 1
ATOM 842 C C . PHE A 1 101 ? -6.296 6.186 -3.258 1.00 73.62 101 PHE A C 1
ATOM 844 O O . PHE A 1 101 ? -5.762 5.923 -4.332 1.00 73.62 101 PHE A O 1
ATOM 851 N N . PHE A 1 102 ? -6.143 5.415 -2.176 1.00 73.81 102 PHE A N 1
ATOM 852 C CA . PHE A 1 102 ? -5.259 4.241 -2.161 1.00 73.81 102 PHE A CA 1
ATOM 853 C C . PHE A 1 102 ? -5.685 3.164 -3.167 1.00 73.81 102 PHE A C 1
ATOM 855 O O . PHE A 1 102 ? -4.844 2.641 -3.896 1.00 73.81 102 PHE A O 1
ATOM 862 N N . LEU A 1 103 ? -6.986 2.873 -3.260 1.00 77.44 103 LEU A N 1
ATOM 863 C CA . LEU A 1 103 ? -7.503 1.876 -4.203 1.00 77.44 103 LEU A CA 1
ATOM 864 C C . LEU A 1 103 ? -7.317 2.284 -5.665 1.00 77.44 103 LEU A C 1
ATOM 866 O O . LEU A 1 103 ? -6.868 1.470 -6.466 1.00 77.44 103 LEU A O 1
ATOM 870 N N . ILE A 1 104 ? -7.648 3.530 -6.018 1.00 78.75 104 ILE A N 1
ATOM 871 C CA . ILE A 1 104 ? -7.525 4.019 -7.399 1.00 78.75 104 ILE A CA 1
ATOM 872 C C . ILE A 1 104 ? -6.050 4.074 -7.812 1.00 78.75 104 ILE A C 1
ATOM 874 O O . ILE A 1 104 ? -5.717 3.665 -8.919 1.00 78.75 104 ILE A O 1
ATOM 878 N N . GLN A 1 105 ? -5.164 4.537 -6.925 1.00 78.56 105 GLN A N 1
ATOM 879 C CA . GLN A 1 105 ? -3.723 4.595 -7.195 1.00 78.56 105 GLN A CA 1
ATOM 880 C C . GLN A 1 105 ? -3.123 3.194 -7.371 1.00 78.56 105 GLN A C 1
ATOM 882 O O . GLN A 1 105 ? -2.421 2.960 -8.352 1.00 78.56 105 GLN A O 1
ATOM 887 N N . GLY A 1 106 ? -3.450 2.247 -6.484 1.00 79.81 106 GLY A N 1
ATOM 888 C CA . GLY A 1 106 ? -3.012 0.854 -6.615 1.00 79.81 106 GLY A CA 1
ATOM 889 C C . GLY A 1 106 ? -3.527 0.198 -7.898 1.00 79.81 106 GLY A C 1
ATOM 890 O O . GLY A 1 106 ? -2.759 -0.421 -8.627 1.00 79.81 106 GLY A O 1
ATOM 891 N N . LEU A 1 107 ? -4.806 0.399 -8.234 1.00 84.06 107 LEU A N 1
ATOM 892 C CA . LEU A 1 107 ? -5.400 -0.150 -9.455 1.00 84.06 107 LEU A CA 1
ATOM 893 C C . LEU A 1 107 ? -4.769 0.434 -10.727 1.00 84.06 107 LEU A C 1
ATOM 895 O O . LEU A 1 107 ? -4.517 -0.303 -11.675 1.00 84.06 107 LEU A O 1
ATOM 899 N N . LEU A 1 108 ? -4.485 1.740 -10.751 1.00 83.69 108 LEU A N 1
ATOM 900 C CA . LEU A 1 108 ? -3.805 2.382 -11.878 1.00 83.69 108 LEU A CA 1
ATOM 901 C C . LEU A 1 108 ? -2.379 1.854 -12.065 1.00 83.69 108 LEU A C 1
ATOM 903 O O . LEU A 1 108 ? -1.970 1.628 -13.200 1.00 83.69 108 LEU A O 1
ATOM 907 N N . LEU A 1 109 ? -1.637 1.629 -10.976 1.00 80.81 109 LEU A N 1
ATOM 908 C CA . LEU A 1 109 ? -0.300 1.029 -11.036 1.00 80.81 109 LEU A CA 1
ATOM 909 C C . LEU A 1 109 ? -0.350 -0.409 -11.566 1.00 80.81 109 LEU A C 1
ATOM 911 O O . LEU A 1 109 ? 0.460 -0.774 -12.415 1.00 80.81 109 LEU A O 1
ATOM 915 N N . LEU A 1 110 ? -1.334 -1.202 -11.129 1.00 84.75 110 LEU A N 1
ATOM 916 C CA . LEU A 1 110 ? -1.547 -2.557 -11.643 1.00 84.75 110 LEU A CA 1
ATOM 917 C C . LEU A 1 110 ? -1.930 -2.556 -13.129 1.00 84.75 110 LEU A C 1
ATOM 919 O O . LEU A 1 110 ? -1.407 -3.366 -13.887 1.00 84.75 110 LEU A O 1
ATOM 923 N N . LEU A 1 111 ? -2.788 -1.632 -13.571 1.00 88.31 111 LEU A N 1
ATOM 924 C CA . LEU A 1 111 ? -3.132 -1.482 -14.990 1.00 88.31 111 LEU A CA 1
ATOM 925 C C . LEU A 1 111 ? -1.928 -1.063 -15.835 1.00 88.31 111 LEU A C 1
ATOM 927 O O . LEU A 1 111 ? -1.743 -1.592 -16.929 1.00 88.31 111 LEU A O 1
ATOM 931 N N . LEU A 1 112 ? -1.105 -0.138 -15.332 1.00 83.88 112 LEU A N 1
ATOM 932 C CA . LEU A 1 112 ? 0.126 0.279 -15.999 1.00 83.88 112 LEU A CA 1
ATOM 933 C C . LEU A 1 112 ? 1.078 -0.912 -16.166 1.00 83.88 112 LEU A C 1
ATOM 935 O O . LEU A 1 112 ? 1.554 -1.157 -17.269 1.00 83.88 112 LEU A O 1
ATOM 939 N N . MET A 1 113 ? 1.300 -1.679 -15.099 1.00 85.94 113 MET A N 1
ATOM 940 C CA . MET A 1 113 ? 2.097 -2.908 -15.135 1.00 85.94 113 MET A CA 1
ATOM 941 C C . MET A 1 113 ? 1.579 -3.890 -16.191 1.00 85.94 113 MET A C 1
ATOM 943 O O . MET A 1 113 ? 2.358 -4.374 -17.009 1.00 85.94 113 MET A O 1
ATOM 947 N N . LEU A 1 114 ? 0.265 -4.129 -16.228 1.00 86.06 114 LEU A N 1
ATOM 948 C CA . LEU A 1 114 ? -0.365 -5.060 -17.167 1.00 86.06 114 LEU A CA 1
ATOM 949 C C . LEU A 1 114 ? -0.170 -4.604 -18.620 1.00 86.06 114 LEU A C 1
ATOM 951 O O . LEU A 1 114 ? 0.124 -5.414 -19.497 1.00 86.06 114 LEU A O 1
ATOM 955 N N . LEU A 1 115 ? -0.259 -3.295 -18.864 1.00 88.56 115 LEU A N 1
ATOM 956 C CA . LEU A 1 115 ? 0.005 -2.694 -20.168 1.00 88.56 115 LEU A CA 1
ATOM 957 C C . LEU A 1 115 ? 1.473 -2.888 -20.584 1.00 88.56 115 LEU A C 1
ATOM 959 O O . LEU A 1 115 ? 1.725 -3.343 -21.698 1.00 88.56 115 LEU A O 1
ATOM 963 N N . LEU A 1 116 ? 2.437 -2.614 -19.694 1.00 81.94 116 LEU A N 1
ATOM 964 C CA . LEU A 1 116 ? 3.857 -2.876 -19.970 1.00 81.94 116 LEU A CA 1
ATOM 965 C C . LEU A 1 116 ? 4.133 -4.363 -20.232 1.00 81.94 116 LEU A C 1
ATOM 967 O O . LEU A 1 116 ? 4.927 -4.684 -21.112 1.00 81.94 116 LEU A O 1
ATOM 971 N N . PHE A 1 117 ? 3.474 -5.261 -19.502 1.00 84.50 117 PHE A N 1
ATOM 972 C CA . PHE A 1 117 ? 3.625 -6.702 -19.681 1.00 84.50 117 PHE A CA 1
ATOM 973 C C . PHE A 1 117 ? 3.120 -7.171 -21.054 1.00 84.50 117 PHE A C 1
ATOM 975 O O . PHE A 1 117 ? 3.806 -7.934 -21.730 1.00 84.50 117 PHE A O 1
ATOM 982 N N . ILE A 1 118 ? 1.963 -6.667 -21.505 1.00 88.25 118 ILE A N 1
ATOM 983 C CA . ILE A 1 118 ? 1.426 -6.955 -22.847 1.00 88.25 118 ILE A CA 1
ATOM 984 C C . ILE A 1 118 ? 2.380 -6.457 -23.938 1.00 88.25 118 ILE A C 1
ATOM 986 O O . ILE A 1 118 ? 2.603 -7.172 -24.913 1.00 88.25 118 ILE A O 1
ATOM 990 N N . ILE A 1 119 ? 2.950 -5.257 -23.774 1.00 86.44 119 ILE A N 1
ATOM 991 C CA . ILE A 1 119 ? 3.932 -4.703 -24.720 1.00 86.44 119 ILE A CA 1
ATOM 992 C C . ILE A 1 119 ? 5.207 -5.548 -24.747 1.00 86.44 119 ILE A C 1
ATOM 994 O O . ILE A 1 119 ? 5.765 -5.755 -25.814 1.00 86.44 119 ILE A O 1
ATOM 998 N N . TYR A 1 120 ? 5.679 -6.027 -23.595 1.00 84.19 120 TYR A N 1
ATOM 999 C CA . TYR A 1 120 ? 6.897 -6.833 -23.523 1.00 84.19 120 TYR A CA 1
ATOM 1000 C C . TYR A 1 120 ? 6.762 -8.190 -24.229 1.00 84.19 120 TYR A C 1
ATOM 1002 O O . TYR A 1 120 ? 7.746 -8.703 -24.755 1.00 84.19 120 TYR A O 1
ATOM 1010 N N . TYR A 1 121 ? 5.562 -8.777 -24.214 1.00 82.75 121 TYR A N 1
ATOM 1011 C CA . TYR A 1 121 ? 5.300 -10.110 -24.764 1.00 82.75 121 TYR A CA 1
ATOM 1012 C C . TYR A 1 121 ? 4.650 -10.103 -26.164 1.00 82.75 121 TYR A C 1
ATOM 1014 O O . TYR A 1 121 ? 4.416 -11.176 -26.719 1.00 82.75 121 TYR A O 1
ATOM 1022 N N . SER A 1 122 ? 4.342 -8.931 -26.735 1.00 77.75 122 SER A N 1
ATOM 1023 C CA . SER A 1 122 ? 3.901 -8.796 -28.140 1.00 77.75 122 SER A CA 1
ATOM 1024 C C . SER A 1 122 ? 5.087 -8.645 -29.080 1.00 77.75 122 SER A C 1
ATOM 1026 O O . SER A 1 122 ? 5.031 -9.251 -30.172 1.00 77.75 122 SER A O 1
#

Foldseek 3Di:
DVVVVVLVVVLVVVLVVLVVVLVVPPPDPDLVSSLVSLLVVLVVLQVVLVVLCCLQVCVQVVVLVVVLVVVVVVDPDPVVNVVSVPDDRSNRVDDPVVSVSSNVSSVVSVVVSVVSVVVVVD

pLDDT: mean 75.8, std 8.15, range [44.78, 88.56]